Protein AF-A0A4P6LXQ7-F1 (afdb_monomer)

Sequence (75 aa):
MKKKIAPVIVAIVVSLLITLWAVSGLLGTANLDGFAPMGLFFLLAGIGAIGVLIAVLVIRLKEIDQEDEDDLKKY

Foldseek 3Di:
DVQLVVLVVVLVVVLVVLVVQLVCQLVVQVPPPPSNVRNVVSVVVSVVVNVVSVVVSVVVVVVVVVVVVVVVVVD

Solvent-accessible surface area (backbone atoms only — not comparable to full-atom values): 4059 Å² total; per-residue (Å²): 113,77,82,55,49,59,62,50,53,50,50,54,55,51,44,51,51,40,48,52,50,18,51,49,43,24,60,66,23,68,78,41,92,90,31,60,70,56,17,52,45,27,47,52,50,29,53,50,51,45,53,52,50,51,54,52,48,53,52,52,53,49,53,54,50,52,54,57,50,56,61,60,74,74,111

Radius of gyration: 18.1 Å; Cα contacts (8 Å, |Δi|>4): 39; chains: 1; bounding box: 40×12×55 Å

Mean predicted aligned error: 6.0 Å

Organism: NCBI:txid33035

pLDDT: mean 87.61, std 9.09, range [55.75, 96.81]

Secondary structure (DSSP, 8-state):
-HHHHHHHHHHHHHHHHHHHHHHHHHHHHHTSTT-HHHHHHHHHHHHHHHHHHHHHHHHHHHHHHHHHHHHHHT-

Structure (mmCIF, N/CA/C/O backbone):
data_AF-A0A4P6LXQ7-F1
#
_entry.id   AF-A0A4P6LXQ7-F1
#
loop_
_atom_site.group_PDB
_atom_site.id
_atom_site.type_symbol
_atom_site.label_atom_id
_atom_site.label_alt_id
_atom_site.label_comp_id
_atom_site.label_asym_id
_atom_site.label_entity_id
_atom_site.label_seq_id
_atom_site.pdbx_PDB_ins_code
_atom_site.Cartn_x
_atom_site.Cartn_y
_atom_site.Cartn_z
_atom_site.occupancy
_atom_site.B_iso_or_equiv
_atom_site.auth_seq_id
_atom_site.auth_comp_id
_atom_site.auth_asym_id
_atom_site.auth_atom_id
_atom_site.pdbx_PDB_model_num
ATOM 1 N N . MET A 1 1 ? -10.589 4.377 20.816 1.00 60.06 1 MET A N 1
ATOM 2 C CA . MET A 1 1 ? -9.533 5.286 20.267 1.00 60.06 1 MET A CA 1
ATOM 3 C C . MET A 1 1 ? -8.122 4.689 20.336 1.00 60.06 1 MET A C 1
ATOM 5 O O . MET A 1 1 ? -7.539 4.478 19.282 1.00 60.06 1 MET A O 1
ATOM 9 N N . LYS A 1 2 ? -7.565 4.370 21.520 1.00 67.81 2 LYS A N 1
ATOM 10 C CA . LYS A 1 2 ? -6.179 3.849 21.644 1.00 67.81 2 LYS A CA 1
ATOM 11 C C . LYS A 1 2 ? -5.914 2.572 20.825 1.00 67.81 2 LYS A C 1
ATOM 13 O O . LYS A 1 2 ? -4.872 2.478 20.189 1.00 67.81 2 LYS A O 1
ATOM 18 N N . LYS A 1 3 ? -6.886 1.651 20.759 1.00 74.31 3 LYS A N 1
ATOM 19 C CA . LYS A 1 3 ? -6.806 0.405 19.969 1.00 74.31 3 LYS A CA 1
ATOM 20 C C . LYS A 1 3 ? -6.666 0.641 18.451 1.00 74.31 3 LYS A C 1
ATOM 22 O O . LYS A 1 3 ? -6.057 -0.166 17.762 1.00 74.31 3 LYS A O 1
ATOM 27 N N . LYS A 1 4 ? -7.164 1.774 17.934 1.00 78.56 4 LYS A N 1
ATOM 28 C CA . LYS A 1 4 ? -7.153 2.122 16.497 1.00 78.56 4 LYS A CA 1
ATOM 29 C C . LYS A 1 4 ? -5.835 2.763 16.039 1.00 78.56 4 LYS A C 1
ATOM 31 O O . LYS A 1 4 ? -5.532 2.756 14.853 1.00 78.56 4 LYS A O 1
ATOM 36 N N . ILE A 1 5 ? -5.033 3.295 16.965 1.00 85.31 5 ILE A N 1
ATOM 37 C CA . ILE A 1 5 ? -3.794 4.023 16.641 1.00 85.31 5 ILE A CA 1
ATOM 38 C C . ILE A 1 5 ? -2.738 3.085 16.050 1.00 85.31 5 ILE A C 1
ATOM 40 O O . ILE A 1 5 ? -2.120 3.416 15.044 1.00 85.31 5 ILE A O 1
ATOM 44 N N . ALA A 1 6 ? -2.559 1.901 16.640 1.00 87.38 6 ALA A N 1
ATOM 45 C CA . ALA A 1 6 ? -1.577 0.926 16.176 1.00 87.38 6 ALA A CA 1
ATOM 46 C C . ALA A 1 6 ? -1.785 0.505 14.705 1.00 87.38 6 ALA A C 1
ATOM 48 O O . ALA A 1 6 ? -0.853 0.682 13.917 1.00 87.38 6 ALA A O 1
ATOM 49 N N . PRO A 1 7 ? -2.973 0.026 14.279 1.00 89.38 7 PRO A N 1
ATOM 50 C CA . PRO A 1 7 ? -3.176 -0.363 12.884 1.00 89.38 7 PRO A CA 1
ATOM 51 C C . PRO A 1 7 ? -3.053 0.822 11.915 1.00 89.38 7 PRO A C 1
ATOM 53 O O . PRO A 1 7 ? -2.528 0.652 10.817 1.00 89.38 7 PRO A O 1
ATOM 56 N N . VAL A 1 8 ? -3.452 2.034 12.322 1.00 90.50 8 VAL A N 1
ATOM 57 C CA . VAL A 1 8 ? -3.300 3.244 11.494 1.00 90.50 8 VAL A CA 1
ATOM 58 C C . VAL A 1 8 ? -1.829 3.608 11.291 1.00 90.50 8 VAL A C 1
ATOM 60 O O . VAL A 1 8 ? -1.420 3.867 10.162 1.00 90.50 8 VAL A O 1
ATOM 63 N N . ILE A 1 9 ? -1.013 3.588 12.350 1.00 92.12 9 ILE A N 1
ATOM 64 C CA . ILE A 1 9 ? 0.429 3.863 12.240 1.00 92.12 9 ILE A CA 1
ATOM 65 C C . ILE A 1 9 ? 1.094 2.840 11.318 1.00 92.12 9 ILE A C 1
ATOM 67 O O . ILE A 1 9 ? 1.862 3.224 10.438 1.00 92.12 9 ILE A O 1
ATOM 71 N N . VAL A 1 10 ? 0.769 1.553 11.475 1.00 92.94 10 VAL A N 1
ATOM 72 C CA . VAL A 1 10 ? 1.303 0.495 10.606 1.00 92.94 10 VAL A CA 1
ATOM 73 C C . VAL A 1 10 ? 0.922 0.753 9.150 1.00 92.94 10 VAL A C 1
ATOM 75 O O . VAL A 1 10 ? 1.789 0.702 8.282 1.00 92.94 10 VAL A O 1
ATOM 78 N N . ALA A 1 11 ? -0.337 1.098 8.874 1.00 93.56 11 ALA A N 1
ATOM 79 C CA . ALA A 1 11 ? -0.770 1.400 7.516 1.00 93.56 11 ALA A CA 1
ATOM 80 C C . ALA A 1 11 ? -0.029 2.607 6.915 1.00 93.56 11 ALA A C 1
ATOM 82 O O . ALA A 1 11 ? 0.356 2.563 5.749 1.00 93.56 11 ALA A O 1
ATOM 83 N N . ILE A 1 12 ? 0.234 3.657 7.697 1.00 94.31 12 ILE A N 1
ATOM 84 C CA . ILE A 1 12 ? 1.002 4.825 7.237 1.00 94.31 12 ILE A CA 1
ATOM 85 C C . ILE A 1 12 ? 2.445 4.429 6.902 1.00 94.31 12 ILE A C 1
ATOM 87 O O . ILE A 1 12 ? 2.925 4.725 5.808 1.00 94.31 12 ILE A O 1
ATOM 91 N N . VAL A 1 13 ? 3.129 3.730 7.813 1.00 96.31 13 VAL A N 1
ATOM 92 C CA . VAL A 1 13 ? 4.527 3.310 7.619 1.00 96.31 13 VAL A CA 1
ATOM 93 C C . VAL A 1 13 ? 4.651 2.395 6.403 1.00 96.31 13 VAL A C 1
ATOM 95 O O . VAL A 1 13 ? 5.503 2.615 5.545 1.00 96.31 13 VAL A O 1
ATOM 98 N N . VAL A 1 14 ? 3.771 1.401 6.284 1.00 95.94 14 VAL A N 1
ATOM 99 C CA . VAL A 1 14 ? 3.784 0.464 5.155 1.00 95.94 14 VAL A CA 1
ATOM 100 C C . VAL A 1 14 ? 3.442 1.175 3.842 1.00 95.94 14 VAL A C 1
ATOM 102 O O . VAL A 1 14 ? 4.105 0.926 2.840 1.00 95.94 14 VAL A O 1
ATOM 105 N N . SER A 1 15 ? 2.492 2.117 3.836 1.00 96.38 15 SER A N 1
ATOM 106 C CA . SER A 1 15 ? 2.181 2.922 2.641 1.00 96.38 15 SER A CA 1
ATOM 107 C C . SER A 1 15 ? 3.382 3.737 2.167 1.00 96.38 15 SER A C 1
ATO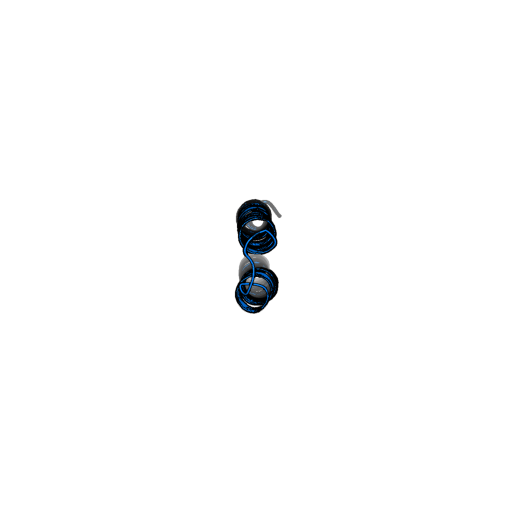M 109 O O . SER A 1 15 ? 3.649 3.804 0.966 1.00 96.38 15 SER A O 1
ATOM 111 N N . LEU A 1 16 ? 4.133 4.336 3.098 1.00 96.56 16 LEU A N 1
ATOM 112 C CA . LEU A 1 16 ? 5.353 5.078 2.775 1.00 96.56 16 LEU A CA 1
ATOM 113 C C . LEU A 1 16 ? 6.416 4.161 2.165 1.00 96.56 16 LEU A C 1
ATOM 115 O O . LEU A 1 16 ? 7.009 4.517 1.149 1.00 96.56 16 LEU A O 1
ATOM 119 N N . LEU A 1 17 ? 6.617 2.967 2.728 1.00 96.81 17 LEU A N 1
ATOM 120 C CA . LEU A 1 17 ? 7.558 1.981 2.188 1.00 96.81 17 LEU A CA 1
ATOM 121 C C . LEU A 1 17 ? 7.157 1.506 0.786 1.00 96.81 17 LEU A C 1
ATOM 123 O O . LEU A 1 17 ? 8.007 1.448 -0.100 1.00 96.81 17 LEU A O 1
ATOM 127 N N . ILE A 1 18 ? 5.869 1.228 0.559 1.00 96.69 18 ILE A N 1
ATOM 128 C CA . ILE A 1 18 ? 5.348 0.85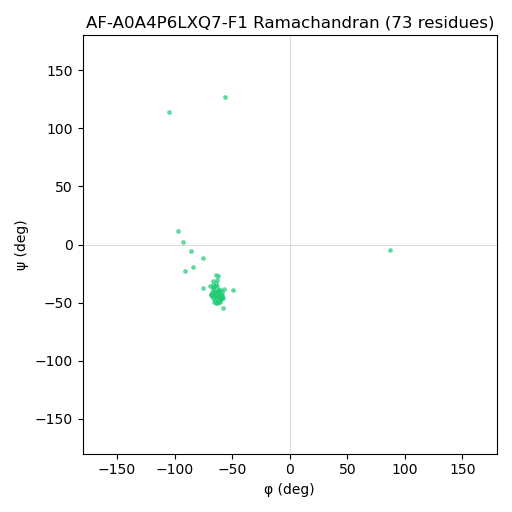7 -0.765 1.00 96.69 18 ILE A CA 1
ATOM 129 C C . ILE A 1 18 ? 5.568 1.996 -1.762 1.00 96.69 18 ILE A C 1
ATOM 131 O O . ILE A 1 18 ? 6.005 1.752 -2.884 1.00 96.69 18 ILE A O 1
ATOM 135 N N . THR A 1 19 ? 5.306 3.239 -1.353 1.00 95.50 19 THR A N 1
ATOM 136 C CA . THR A 1 19 ? 5.496 4.417 -2.209 1.00 95.50 19 THR A CA 1
ATOM 137 C C . THR A 1 19 ? 6.966 4.590 -2.576 1.00 95.50 19 THR A C 1
ATOM 139 O O . THR A 1 19 ? 7.287 4.751 -3.751 1.00 95.50 19 THR A O 1
ATOM 142 N N . LEU A 1 20 ? 7.872 4.492 -1.599 1.00 96.06 20 LEU A N 1
ATOM 143 C CA . LEU A 1 20 ? 9.314 4.556 -1.837 1.00 96.06 20 LEU A CA 1
ATOM 144 C C . LEU A 1 20 ? 9.773 3.453 -2.792 1.00 96.06 20 LEU A C 1
ATOM 146 O O . LEU A 1 20 ? 10.543 3.729 -3.711 1.00 96.06 20 LEU A O 1
ATOM 150 N N . TRP A 1 21 ? 9.279 2.228 -2.614 1.00 95.31 21 TRP A N 1
ATOM 151 C CA . TRP A 1 21 ? 9.601 1.101 -3.485 1.00 95.31 21 TRP A CA 1
ATOM 152 C C . TRP A 1 21 ? 9.087 1.313 -4.913 1.00 95.31 21 TRP A C 1
ATOM 154 O O . TRP A 1 21 ? 9.853 1.170 -5.865 1.00 95.31 21 TRP A O 1
ATOM 164 N N . ALA A 1 22 ? 7.825 1.717 -5.070 1.00 94.25 22 ALA A N 1
ATOM 165 C CA . ALA A 1 22 ? 7.209 1.951 -6.373 1.00 94.25 22 ALA A CA 1
ATOM 166 C C . ALA A 1 22 ? 7.8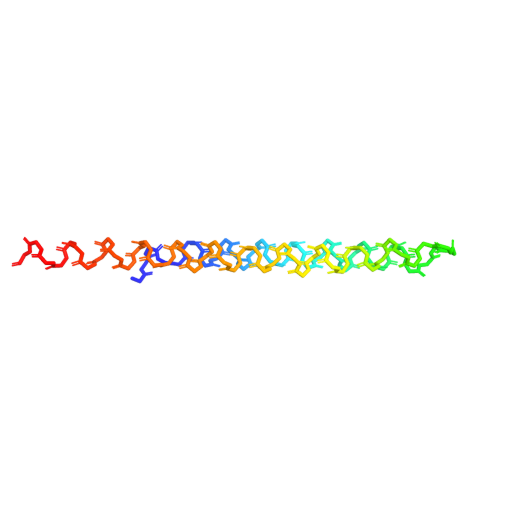94 3.098 -7.131 1.00 94.25 22 ALA A C 1
ATOM 168 O O . ALA A 1 22 ? 8.186 2.964 -8.318 1.00 94.25 22 ALA A O 1
ATOM 169 N N . VAL A 1 23 ? 8.213 4.201 -6.444 1.00 93.75 23 VAL A N 1
ATOM 170 C CA . VAL A 1 23 ? 8.934 5.342 -7.030 1.00 93.75 23 VAL A CA 1
ATOM 171 C C . VAL A 1 23 ? 10.366 4.956 -7.395 1.00 93.75 23 VAL A C 1
ATOM 173 O O . VAL A 1 23 ? 10.816 5.275 -8.493 1.00 93.75 23 VAL A O 1
ATOM 176 N N . SER A 1 24 ? 11.072 4.231 -6.524 1.00 92.44 24 SER A N 1
ATOM 177 C CA . SER A 1 24 ? 12.430 3.746 -6.813 1.00 92.44 24 SER A CA 1
ATOM 178 C C . SER A 1 24 ? 12.448 2.805 -8.019 1.00 92.44 24 SER A C 1
ATOM 180 O O . SER A 1 24 ? 13.300 2.945 -8.892 1.00 92.44 24 SER A O 1
ATOM 182 N N . GLY A 1 25 ? 11.484 1.884 -8.107 1.00 90.25 25 GLY A N 1
ATOM 183 C CA . GLY A 1 25 ? 11.327 0.976 -9.243 1.00 90.25 25 GLY A CA 1
ATOM 184 C C . GLY A 1 25 ? 10.987 1.706 -10.544 1.00 90.25 25 GLY A C 1
ATOM 185 O O . GLY A 1 25 ? 11.569 1.414 -11.589 1.00 90.25 25 GLY A O 1
ATOM 186 N N . LEU A 1 26 ? 10.110 2.711 -10.481 1.00 90.62 26 LEU A N 1
ATOM 187 C CA . LEU A 1 26 ? 9.770 3.558 -11.624 1.00 90.62 26 LEU A CA 1
ATOM 188 C C . LEU A 1 26 ? 10.984 4.357 -12.120 1.00 90.62 26 LEU A C 1
ATOM 190 O O . LEU A 1 26 ? 11.296 4.318 -13.304 1.00 90.62 26 LEU A O 1
ATOM 194 N N . LEU A 1 27 ? 11.704 5.044 -11.229 1.00 90.50 27 LEU A N 1
ATOM 195 C CA . LEU A 1 27 ? 12.890 5.829 -11.593 1.00 90.50 27 LEU A CA 1
ATOM 196 C C . LEU A 1 27 ? 14.048 4.945 -12.079 1.00 90.50 27 LEU A C 1
ATOM 198 O O . LEU A 1 27 ? 14.756 5.312 -13.018 1.00 90.50 27 LEU A O 1
ATOM 202 N N . GLY A 1 28 ? 14.229 3.771 -11.469 1.00 89.19 28 GLY A N 1
ATOM 203 C CA . GLY A 1 28 ? 15.253 2.805 -11.867 1.00 89.19 28 GLY A CA 1
ATOM 204 C C . GLY A 1 28 ? 15.007 2.201 -13.250 1.00 89.19 28 GLY A C 1
ATOM 205 O O . GLY A 1 28 ? 15.958 1.914 -13.968 1.00 89.19 28 GLY A O 1
ATOM 206 N N . THR A 1 29 ? 13.743 2.055 -13.652 1.00 87.81 29 THR A N 1
ATOM 207 C CA . THR A 1 29 ? 13.368 1.531 -14.978 1.00 87.81 29 THR A CA 1
ATOM 208 C C . THR A 1 29 ? 13.207 2.618 -16.036 1.00 87.81 29 THR A C 1
ATOM 210 O O . THR A 1 29 ? 13.377 2.330 -17.216 1.00 87.81 29 THR A O 1
ATOM 213 N N . ALA A 1 30 ? 12.948 3.869 -15.643 1.00 82.38 30 ALA A N 1
ATOM 214 C CA . ALA A 1 30 ? 12.793 4.996 -16.566 1.00 82.38 30 ALA A CA 1
ATOM 215 C C . ALA A 1 30 ? 14.066 5.326 -17.366 1.00 82.38 30 ALA A C 1
ATOM 217 O O . ALA A 1 30 ? 13.968 5.859 -18.465 1.00 82.38 30 ALA A O 1
ATOM 218 N N . ASN A 1 31 ? 15.248 5.005 -16.831 1.00 80.12 31 ASN A N 1
ATOM 219 C CA . ASN A 1 31 ? 16.537 5.261 -17.488 1.00 80.12 31 ASN A CA 1
ATOM 220 C C . ASN A 1 31 ? 17.044 4.076 -18.331 1.00 80.12 31 ASN A C 1
ATOM 222 O O . ASN A 1 31 ? 18.146 4.135 -18.871 1.00 80.12 31 ASN A O 1
ATOM 226 N N . LEU A 1 32 ? 16.275 2.987 -18.412 1.00 81.31 32 LEU A N 1
ATOM 227 C CA . LEU A 1 32 ? 16.627 1.795 -19.178 1.00 81.31 32 LEU A CA 1
ATOM 228 C C . LEU A 1 32 ? 15.795 1.761 -20.465 1.00 81.31 32 LEU A C 1
ATOM 230 O O . LEU A 1 32 ? 14.573 1.594 -20.423 1.00 81.31 32 LEU A O 1
ATOM 234 N N . ASP A 1 33 ? 16.460 1.898 -21.614 1.00 78.12 33 ASP A N 1
ATOM 235 C CA . ASP A 1 33 ? 15.804 1.814 -22.921 1.00 78.12 33 ASP A CA 1
ATOM 236 C C . ASP A 1 33 ? 15.056 0.477 -23.070 1.00 78.12 33 ASP A C 1
ATOM 238 O O . ASP A 1 33 ? 15.604 -0.604 -22.851 1.00 78.12 33 ASP A O 1
ATOM 242 N N . GLY A 1 34 ? 13.766 0.555 -23.415 1.00 75.06 34 GLY A N 1
ATOM 243 C CA . GLY A 1 34 ? 12.885 -0.608 -23.591 1.00 75.06 34 GLY A CA 1
ATOM 244 C C . GLY A 1 34 ? 12.178 -1.120 -22.326 1.00 75.06 34 GLY A C 1
ATOM 245 O O . GLY A 1 34 ? 11.310 -1.984 -22.438 1.00 75.06 34 GLY A O 1
ATOM 246 N N . PHE A 1 35 ? 12.458 -0.569 -21.137 1.00 78.56 35 PHE A N 1
ATOM 247 C CA . PHE A 1 35 ? 11.865 -1.020 -19.863 1.00 78.56 35 PHE A CA 1
ATOM 248 C C . PHE A 1 35 ? 10.654 -0.204 -19.379 1.00 78.56 35 PHE A C 1
ATOM 250 O O . PHE A 1 35 ? 10.163 -0.418 -18.267 1.00 78.56 35 PHE A O 1
ATOM 257 N N . ALA A 1 36 ? 10.090 0.663 -20.225 1.00 77.12 36 ALA A N 1
ATOM 258 C CA . ALA A 1 36 ? 8.870 1.421 -19.923 1.00 77.12 36 ALA A CA 1
ATOM 259 C C . ALA A 1 36 ? 7.690 0.573 -19.371 1.00 77.12 36 ALA A C 1
ATOM 261 O O . ALA A 1 36 ? 7.038 1.024 -18.423 1.00 77.12 36 ALA A O 1
ATOM 26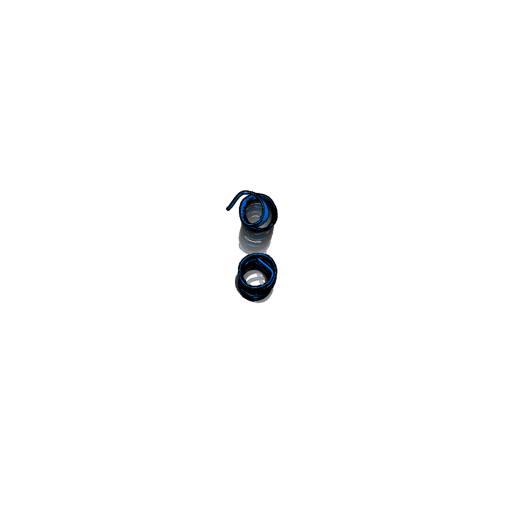2 N N . PRO A 1 37 ? 7.424 -0.663 -19.856 1.00 87.00 37 PRO A N 1
ATOM 263 C CA . PRO A 1 37 ? 6.365 -1.509 -19.293 1.00 87.00 37 PRO A CA 1
ATOM 264 C C . PRO A 1 37 ? 6.622 -1.900 -17.833 1.00 87.00 37 PRO A C 1
ATOM 266 O O . PRO A 1 37 ? 5.687 -2.073 -17.052 1.00 87.00 37 PRO A O 1
ATOM 269 N N . MET A 1 38 ? 7.893 -2.025 -17.451 1.00 87.81 38 MET A N 1
ATOM 270 C CA . MET A 1 38 ? 8.292 -2.414 -16.104 1.00 87.81 38 MET A CA 1
ATOM 271 C C . MET A 1 38 ? 8.119 -1.254 -15.119 1.00 87.81 38 MET A C 1
ATOM 273 O O . MET A 1 38 ? 7.641 -1.467 -14.008 1.00 87.81 38 MET A O 1
ATOM 277 N N . GLY A 1 39 ? 8.392 -0.017 -15.544 1.00 89.12 39 GLY A N 1
ATOM 278 C CA . GLY A 1 39 ? 8.072 1.175 -14.752 1.00 89.12 39 GLY A CA 1
ATOM 279 C C . GLY A 1 39 ? 6.574 1.322 -14.491 1.00 89.12 39 GLY A C 1
ATOM 280 O O . GLY A 1 39 ? 6.158 1.552 -13.353 1.00 89.12 39 GLY A O 1
ATOM 281 N N . LEU A 1 40 ? 5.746 1.089 -15.516 1.00 89.50 40 LEU A N 1
ATOM 282 C CA . LEU A 1 40 ? 4.290 1.066 -15.361 1.00 89.50 40 LEU A CA 1
ATOM 283 C C . LEU A 1 40 ? 3.835 -0.029 -14.383 1.00 89.50 40 LEU A C 1
ATOM 285 O O . LEU A 1 40 ? 2.943 0.210 -13.570 1.00 89.50 40 LEU A O 1
ATOM 289 N N . PHE A 1 41 ? 4.473 -1.203 -14.413 1.00 93.00 41 PHE A N 1
ATOM 290 C CA . PHE A 1 41 ? 4.203 -2.274 -13.455 1.00 93.00 41 PHE A CA 1
ATOM 291 C C . PHE A 1 41 ? 4.474 -1.841 -12.010 1.00 93.00 41 PHE A C 1
ATOM 293 O O . PHE A 1 41 ? 3.606 -2.036 -11.164 1.00 93.00 41 PHE A O 1
ATOM 300 N N . PHE A 1 42 ? 5.617 -1.206 -11.717 1.00 92.62 42 PHE A N 1
ATOM 301 C CA . PHE A 1 42 ? 5.915 -0.711 -10.365 1.00 92.62 42 PHE A CA 1
ATOM 302 C C . PHE A 1 42 ? 4.873 0.297 -9.870 1.00 92.62 42 PHE A C 1
ATOM 304 O O . PHE A 1 42 ? 4.450 0.230 -8.715 1.00 92.62 42 PHE A O 1
ATOM 311 N N . LEU A 1 43 ? 4.416 1.193 -10.748 1.00 91.31 43 LEU A N 1
ATOM 312 C CA . LEU A 1 43 ? 3.391 2.178 -10.411 1.00 91.31 43 LEU A CA 1
ATOM 313 C C . LEU A 1 43 ? 2.037 1.515 -10.109 1.00 91.31 43 LEU A C 1
ATOM 315 O O . LEU A 1 43 ? 1.437 1.781 -9.066 1.00 91.31 43 LEU A O 1
ATOM 319 N N . LEU A 1 44 ? 1.573 0.617 -10.983 1.00 94.69 44 LEU A N 1
ATOM 320 C CA . LEU A 1 44 ? 0.302 -0.093 -10.803 1.00 94.69 44 LEU A CA 1
ATOM 321 C C . LEU A 1 44 ? 0.334 -1.031 -9.592 1.00 94.69 44 LEU A C 1
ATOM 323 O O . LEU A 1 44 ? -0.625 -1.068 -8.822 1.00 94.69 44 LEU A O 1
ATOM 327 N N . ALA A 1 45 ? 1.441 -1.747 -9.388 1.00 94.88 45 ALA A N 1
ATOM 328 C CA . ALA A 1 45 ? 1.639 -2.609 -8.228 1.00 94.88 45 ALA A CA 1
ATOM 329 C C . ALA A 1 45 ? 1.650 -1.799 -6.923 1.00 94.88 45 ALA A C 1
ATOM 331 O O . ALA A 1 45 ? 1.026 -2.214 -5.949 1.00 94.88 45 ALA A O 1
ATOM 332 N N . GLY A 1 46 ? 2.291 -0.625 -6.910 1.00 94.88 46 GLY A N 1
ATOM 333 C CA . GLY A 1 46 ? 2.292 0.280 -5.761 1.00 94.88 46 GLY A CA 1
ATOM 334 C C . GLY A 1 46 ? 0.893 0.780 -5.399 1.00 94.88 46 GLY A C 1
ATOM 335 O O . GLY A 1 46 ? 0.472 0.659 -4.248 1.00 94.88 46 GLY A O 1
ATOM 336 N N . ILE A 1 47 ? 0.137 1.277 -6.385 1.00 94.75 47 ILE A N 1
ATOM 337 C CA . ILE A 1 47 ? -1.252 1.729 -6.185 1.00 94.75 47 ILE A CA 1
ATOM 338 C C . ILE A 1 47 ? -2.133 0.566 -5.712 1.00 94.75 47 ILE A C 1
ATOM 340 O O . ILE A 1 47 ? -2.897 0.719 -4.758 1.00 94.75 47 ILE A O 1
ATOM 344 N N . GLY A 1 48 ? -2.000 -0.606 -6.338 1.00 96.62 48 GLY A N 1
ATOM 345 C CA . GLY A 1 48 ? -2.743 -1.806 -5.962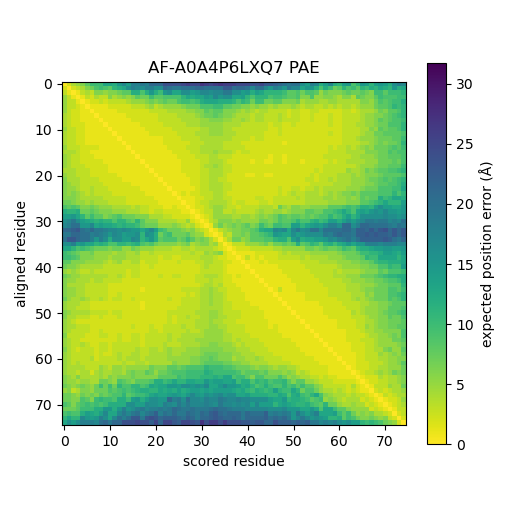 1.00 96.62 48 GLY A CA 1
ATOM 346 C C . GLY A 1 48 ? -2.459 -2.240 -4.525 1.00 96.62 48 GLY A C 1
ATOM 347 O O . GLY A 1 48 ? -3.391 -2.477 -3.758 1.00 96.62 48 GLY A O 1
ATOM 348 N N . ALA A 1 49 ? -1.187 -2.276 -4.126 1.00 95.62 49 ALA A N 1
ATOM 349 C CA . ALA A 1 49 ? -0.783 -2.646 -2.774 1.00 95.62 49 ALA A CA 1
ATOM 350 C C . ALA A 1 49 ? -1.318 -1.665 -1.716 1.00 95.62 49 ALA A C 1
ATOM 352 O O . ALA A 1 49 ? -1.821 -2.104 -0.680 1.00 95.62 49 ALA A O 1
ATOM 353 N N . ILE A 1 50 ? -1.289 -0.354 -1.986 1.00 95.69 50 ILE A N 1
ATOM 354 C CA . ILE A 1 50 ? -1.891 0.656 -1.099 1.00 95.69 50 ILE A CA 1
ATOM 355 C C . ILE A 1 50 ? -3.412 0.471 -1.021 1.00 95.69 50 ILE A C 1
ATOM 3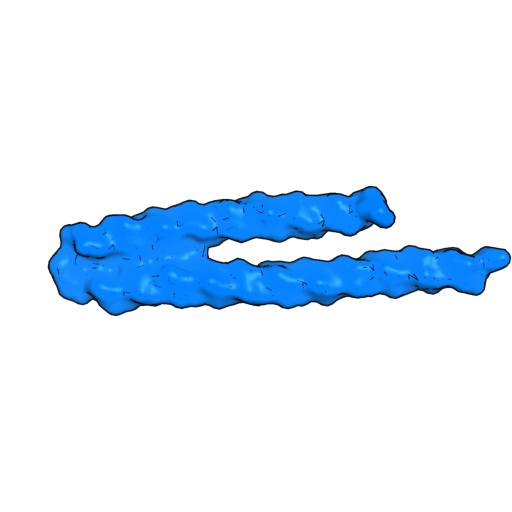57 O O . ILE A 1 50 ? -3.978 0.518 0.070 1.00 95.69 50 ILE A O 1
ATOM 361 N N . GLY A 1 51 ? -4.079 0.205 -2.147 1.00 95.56 51 GLY A N 1
ATOM 362 C CA . GLY A 1 51 ? -5.518 -0.064 -2.175 1.00 95.56 51 GLY A CA 1
ATOM 363 C C . GLY A 1 51 ? -5.912 -1.253 -1.292 1.00 95.56 51 GLY A C 1
ATOM 364 O O . GLY A 1 51 ? -6.834 -1.146 -0.482 1.00 95.56 51 GLY A O 1
ATOM 365 N N . VAL A 1 52 ? -5.168 -2.360 -1.384 1.00 96.38 52 VAL A N 1
ATOM 366 C CA . VAL A 1 52 ? -5.368 -3.543 -0.529 1.00 96.38 52 VAL A CA 1
ATOM 367 C C . VAL A 1 52 ? -5.120 -3.209 0.941 1.00 96.38 52 VAL A C 1
ATOM 369 O O . VAL A 1 52 ? -5.923 -3.574 1.798 1.00 96.38 52 VAL A O 1
ATOM 372 N N . LEU A 1 53 ? -4.047 -2.477 1.246 1.00 95.94 53 LEU A N 1
ATOM 373 C CA . LEU A 1 53 ? -3.718 -2.070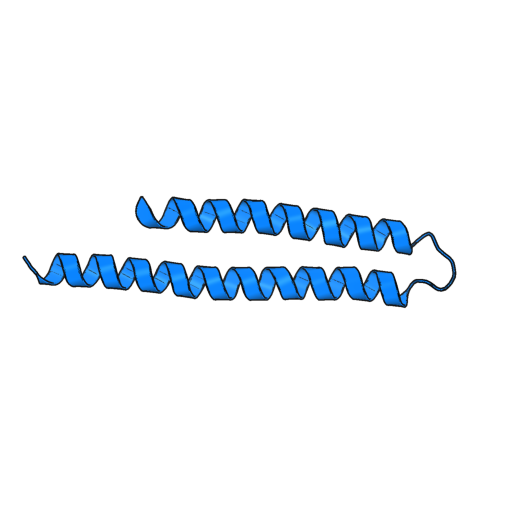 2.611 1.00 95.94 53 LEU A CA 1
ATOM 374 C C . LEU A 1 53 ? -4.837 -1.229 3.244 1.00 95.94 53 LEU A C 1
ATOM 376 O O . LEU A 1 53 ? -5.219 -1.476 4.387 1.00 95.94 53 LEU A O 1
ATOM 380 N N . ILE A 1 54 ? -5.392 -0.268 2.499 1.00 93.81 54 ILE A N 1
ATOM 381 C CA . ILE A 1 54 ? -6.509 0.566 2.960 1.00 93.81 54 ILE A CA 1
ATOM 382 C C . ILE A 1 54 ? -7.754 -0.293 3.197 1.00 93.81 54 ILE A C 1
ATOM 384 O O . ILE A 1 54 ? -8.405 -0.141 4.229 1.00 93.81 54 ILE A O 1
ATOM 388 N N . ALA A 1 55 ? -8.074 -1.221 2.290 1.00 95.12 55 ALA A N 1
ATOM 389 C CA . ALA A 1 55 ? -9.215 -2.120 2.461 1.00 95.12 55 ALA A CA 1
ATOM 390 C C . ALA A 1 55 ? -9.090 -2.961 3.744 1.00 95.12 55 ALA A C 1
ATOM 392 O O . ALA A 1 55 ? -10.032 -3.034 4.535 1.00 95.12 55 ALA A O 1
ATOM 393 N N . VAL A 1 56 ? -7.906 -3.526 3.997 1.00 94.31 56 VAL A N 1
ATOM 394 C CA . VAL A 1 56 ? -7.614 -4.290 5.220 1.00 94.31 56 VAL A CA 1
ATOM 395 C C . VAL A 1 56 ? -7.693 -3.400 6.462 1.00 94.31 56 VAL A C 1
ATOM 397 O O . VAL A 1 56 ? -8.263 -3.813 7.472 1.00 94.31 56 VAL A O 1
ATOM 400 N N . LEU A 1 57 ? -7.180 -2.168 6.397 1.00 92.88 57 LEU A N 1
ATOM 401 C CA . LEU A 1 57 ? -7.264 -1.218 7.505 1.00 92.88 57 LEU A CA 1
ATOM 402 C C . LEU A 1 57 ? -8.720 -0.892 7.851 1.00 92.88 57 LEU A C 1
ATOM 404 O O . LEU A 1 57 ? -9.076 -0.892 9.025 1.00 92.88 57 LEU A O 1
ATOM 408 N N . VAL A 1 58 ? -9.571 -0.652 6.850 1.00 91.94 58 VAL A N 1
ATOM 409 C CA . VAL A 1 58 ? -11.000 -0.380 7.063 1.00 91.94 58 VAL A CA 1
ATOM 410 C C . VAL A 1 58 ? -11.686 -1.562 7.745 1.00 91.94 58 VAL A C 1
ATOM 412 O O . VAL A 1 58 ? -12.455 -1.347 8.680 1.00 91.94 58 VAL A O 1
ATOM 415 N N . ILE A 1 59 ? -11.393 -2.797 7.326 1.00 93.00 59 ILE A N 1
ATOM 416 C CA . ILE A 1 59 ? -11.932 -4.005 7.969 1.00 93.00 59 ILE A CA 1
ATOM 417 C C . ILE A 1 59 ? -11.483 -4.068 9.433 1.00 93.00 59 ILE A C 1
ATOM 419 O O . ILE A 1 59 ? -12.324 -4.178 10.320 1.00 93.00 59 ILE A O 1
ATOM 423 N N . ARG A 1 60 ? -10.185 -3.894 9.710 1.00 90.50 60 ARG A N 1
ATOM 424 C CA . ARG A 1 60 ? -9.662 -3.921 11.086 1.00 90.50 60 ARG A CA 1
ATOM 425 C C . ARG A 1 60 ? -10.228 -2.818 11.971 1.00 90.50 60 ARG A C 1
ATOM 427 O O . ARG A 1 60 ? -10.510 -3.053 13.140 1.00 90.50 60 ARG A O 1
ATOM 434 N N . LEU A 1 61 ? -10.407 -1.614 11.435 1.00 89.88 61 LEU A N 1
ATOM 435 C CA . LEU A 1 61 ? -11.008 -0.517 12.188 1.00 89.88 61 LEU A CA 1
ATOM 436 C C . LEU A 1 61 ? -12.477 -0.787 12.521 1.00 89.88 61 LEU A C 1
ATOM 438 O O . LEU A 1 61 ? -12.903 -0.391 13.603 1.00 89.88 61 LEU A O 1
ATOM 442 N N . LYS A 1 62 ? -13.218 -1.460 11.628 1.00 88.31 62 LYS A N 1
ATOM 443 C CA . LYS A 1 62 ? -14.598 -1.902 11.878 1.00 88.31 62 LYS A CA 1
ATOM 444 C C . LYS A 1 62 ? -14.669 -2.998 12.939 1.00 88.31 62 LYS A C 1
ATOM 446 O O . LYS A 1 62 ? -15.514 -2.899 13.815 1.00 88.31 62 LYS A O 1
ATOM 451 N N . GLU A 1 63 ? -13.776 -3.986 12.899 1.00 88.19 63 GLU A N 1
ATOM 452 C CA . GLU A 1 63 ? -13.702 -5.037 13.929 1.00 88.19 63 GLU A CA 1
ATOM 453 C C . GLU A 1 63 ? -13.460 -4.440 15.323 1.00 88.19 63 GLU A C 1
ATOM 455 O O . GLU A 1 63 ? -14.166 -4.773 16.268 1.00 88.19 63 GLU A O 1
ATOM 460 N N . ILE A 1 64 ? -12.528 -3.486 15.440 1.00 86.25 64 ILE A N 1
ATOM 461 C CA . ILE A 1 64 ? -12.257 -2.792 16.711 1.00 86.25 64 ILE A CA 1
ATOM 462 C C . ILE A 1 64 ? -13.477 -1.988 17.187 1.00 86.25 64 ILE A C 1
ATOM 464 O O . ILE A 1 64 ? -13.706 -1.876 18.387 1.00 86.25 64 ILE A O 1
ATOM 468 N N . ASP A 1 65 ? -14.236 -1.392 16.265 1.00 85.06 65 ASP A N 1
ATOM 469 C CA . ASP A 1 65 ? -15.454 -0.646 16.604 1.00 85.06 65 ASP A CA 1
ATOM 470 C C . ASP A 1 65 ? -16.557 -1.571 17.130 1.00 85.06 65 ASP A C 1
ATOM 472 O O . ASP A 1 65 ? -17.220 -1.240 18.106 1.00 85.06 65 ASP A O 1
ATOM 476 N N . GLN A 1 66 ? -16.709 -2.751 16.520 1.00 85.50 66 GLN A N 1
ATOM 477 C CA . GLN A 1 66 ? -17.661 -3.768 16.964 1.00 85.50 66 GLN A CA 1
ATOM 478 C C . GLN A 1 66 ? -17.303 -4.324 18.345 1.00 85.50 66 GLN A C 1
ATOM 480 O O . GLN A 1 66 ? -18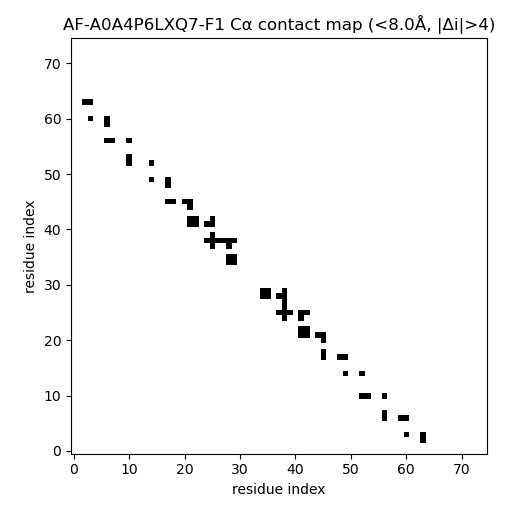.182 -4.439 19.193 1.00 85.50 66 GLN A O 1
ATOM 48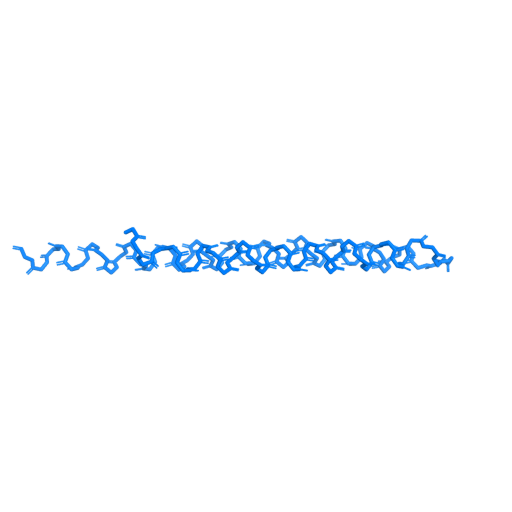5 N N . GLU A 1 67 ? -16.022 -4.612 18.599 1.00 79.44 67 GLU A N 1
ATOM 486 C CA . GLU A 1 67 ? -15.559 -5.031 19.929 1.00 79.44 67 GLU A CA 1
ATOM 487 C C . GLU A 1 67 ? -15.848 -3.966 20.996 1.00 79.44 67 GLU A C 1
ATOM 489 O O . GLU A 1 67 ? -16.339 -4.290 22.075 1.00 79.44 67 GLU A O 1
ATOM 494 N N . ASP A 1 68 ? -15.571 -2.693 20.692 1.00 79.81 68 ASP A N 1
ATOM 495 C CA . ASP A 1 68 ? -15.829 -1.595 21.625 1.00 79.81 68 ASP A CA 1
ATOM 496 C C . ASP A 1 68 ? -17.355 -1.428 21.883 1.00 79.81 68 ASP A C 1
ATOM 498 O O . ASP A 1 68 ? -17.749 -1.148 23.017 1.00 79.81 68 ASP A O 1
ATOM 502 N N . GLU A 1 69 ? -18.228 -1.638 20.884 1.00 76.75 69 GLU A N 1
ATOM 503 C CA . GLU A 1 69 ? -19.695 -1.613 21.055 1.00 76.75 69 GLU A CA 1
ATOM 504 C C . GLU A 1 69 ? -20.252 -2.774 21.893 1.00 76.75 69 GLU A C 1
ATOM 506 O O . GLU A 1 69 ? -21.161 -2.566 22.703 1.00 76.75 69 GLU A O 1
ATOM 511 N N . ASP A 1 70 ? -19.762 -3.994 21.684 1.00 77.12 70 ASP A N 1
ATOM 512 C CA . ASP A 1 70 ? -20.240 -5.178 22.405 1.00 77.12 70 ASP A CA 1
ATOM 513 C C . ASP A 1 70 ? -19.835 -5.141 23.885 1.00 77.12 70 ASP A C 1
ATOM 515 O O . ASP A 1 70 ? -20.628 -5.524 24.751 1.00 77.12 70 ASP A O 1
ATOM 519 N N . ASP A 1 71 ? -18.646 -4.613 24.192 1.00 74.06 71 ASP A N 1
ATOM 520 C CA . ASP A 1 71 ? -18.211 -4.349 25.568 1.00 74.06 71 ASP A CA 1
ATOM 521 C C . ASP A 1 71 ? -19.123 -3.316 26.255 1.00 74.06 71 ASP A C 1
ATOM 523 O O . ASP A 1 71 ? -19.488 -3.485 27.419 1.00 74.06 71 ASP A O 1
ATOM 527 N N . LEU A 1 72 ? -19.539 -2.270 25.530 1.00 73.12 72 LEU A N 1
ATOM 528 C CA . LEU A 1 72 ? -20.444 -1.225 26.027 1.00 73.12 72 LEU A CA 1
ATOM 529 C C . LEU A 1 72 ? -21.860 -1.741 26.322 1.00 73.12 72 LEU A C 1
ATOM 531 O O . LEU A 1 72 ? -22.465 -1.295 27.289 1.00 73.12 72 LEU A O 1
ATOM 535 N N . LYS A 1 73 ? -22.394 -2.673 25.520 1.00 73.38 73 LYS A N 1
ATOM 536 C CA . LYS A 1 73 ? -23.745 -3.253 25.710 1.00 73.38 73 LYS A CA 1
ATOM 537 C C . LYS A 1 73 ? -23.825 -4.263 26.861 1.00 73.38 73 LYS A C 1
ATOM 539 O O . LYS A 1 73 ? -24.920 -4.694 27.221 1.00 73.38 73 LYS A O 1
ATOM 544 N N . LYS A 1 74 ? -22.679 -4.691 27.398 1.00 68.19 74 LYS A N 1
ATOM 545 C CA . LYS A 1 74 ? -22.576 -5.687 28.475 1.00 68.19 74 LYS A CA 1
ATOM 546 C C . LYS A 1 74 ? -22.699 -5.096 29.886 1.00 68.19 74 LYS A C 1
ATOM 548 O O . LYS A 1 74 ? -22.724 -5.869 30.844 1.00 68.19 74 LYS A O 1
ATOM 553 N N . TYR A 1 75 ? -22.770 -3.770 30.000 1.00 55.75 75 TYR A N 1
ATOM 554 C CA . TYR A 1 75 ? -22.925 -2.998 31.236 1.00 55.75 75 TYR A CA 1
ATOM 555 C C . TYR A 1 75 ? -24.190 -2.141 31.184 1.00 55.75 75 TYR A C 1
ATOM 557 O O . TYR A 1 75 ? -24.737 -1.874 32.277 1.00 55.75 75 TYR A O 1
#